Protein AF-A0A965BS14-F1 (afdb_monomer_lite)

Secondary structure (DSSP, 8-state):
-TTTTHHHHHHHHHHHHHHS---HHHHHHHHTTPPPPPPTT--TTSS------------------------------PPPP-

Radius of gyration: 22.56 Å; chains: 1; bounding box: 33×57×40 Å

Structure (mmCIF, N/CA/C/O backbone):
data_AF-A0A965BS14-F1
#
_entry.id   AF-A0A965BS14-F1
#
loop_
_atom_site.group_PDB
_atom_site.id
_atom_site.type_symbol
_atom_site.label_atom_id
_atom_site.label_alt_id
_atom_site.label_comp_id
_atom_site.label_asym_id
_atom_site.label_entity_id
_atom_site.label_seq_id
_atom_site.pdbx_PDB_ins_code
_atom_site.Cartn_x
_atom_site.Cartn_y
_atom_site.Cartn_z
_atom_site.occupancy
_atom_site.B_iso_or_equiv
_atom_site.auth_seq_id
_atom_site.auth_comp_id
_atom_site.auth_asym_id
_atom_site.auth_atom_id
_atom_site.pdbx_PDB_model_num
ATOM 1 N N . ILE A 1 1 ? -8.861 3.535 17.822 1.00 75.75 1 ILE A N 1
ATOM 2 C CA . ILE A 1 1 ? -8.642 3.603 16.353 1.00 75.75 1 ILE A CA 1
ATOM 3 C C . ILE A 1 1 ? -7.168 3.425 16.001 1.00 75.75 1 ILE A C 1
ATOM 5 O O . ILE A 1 1 ? -6.845 2.403 15.419 1.00 75.75 1 ILE A O 1
ATOM 9 N N . LEU A 1 2 ? -6.261 4.357 16.335 1.00 84.19 2 LEU A N 1
ATOM 10 C CA . LEU A 1 2 ? -4.829 4.167 16.025 1.00 84.19 2 LEU A CA 1
ATOM 11 C C . LEU A 1 2 ? -4.210 2.997 16.801 1.00 84.19 2 LEU A C 1
ATOM 13 O O . LEU A 1 2 ? -3.436 2.234 16.239 1.00 84.19 2 LEU A O 1
ATOM 17 N N . GLU A 1 3 ? -4.601 2.825 18.064 1.00 89.25 3 GLU A N 1
ATOM 18 C CA . GLU A 1 3 ? -4.157 1.699 18.896 1.00 89.25 3 GLU A CA 1
ATOM 19 C C . GLU A 1 3 ? -4.599 0.343 18.322 1.00 89.25 3 GLU A C 1
ATOM 21 O O . GLU A 1 3 ? -3.805 -0.591 18.282 1.00 89.25 3 GLU A O 1
ATOM 26 N N . ASP A 1 4 ? -5.816 0.261 17.775 1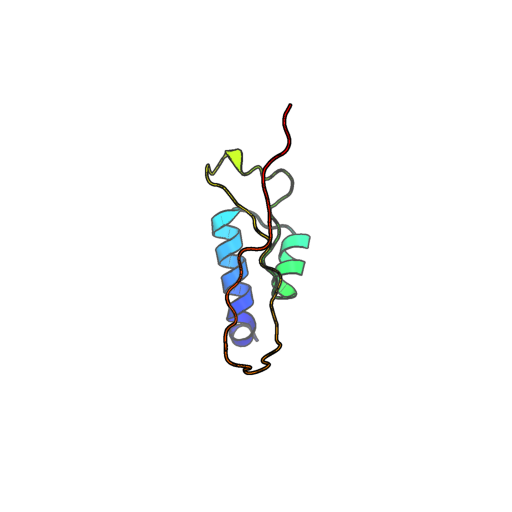.00 93.00 4 ASP A N 1
ATOM 27 C CA . ASP A 1 4 ? -6.344 -0.959 17.142 1.00 93.00 4 ASP A CA 1
ATOM 28 C C . ASP A 1 4 ? -5.594 -1.307 15.841 1.00 93.00 4 ASP A C 1
ATOM 30 O O . ASP A 1 4 ? -5.460 -2.471 15.467 1.00 93.00 4 ASP A O 1
ATOM 34 N N . ASN A 1 5 ? -5.048 -0.289 15.168 1.00 92.69 5 ASN A N 1
ATOM 35 C CA . ASN A 1 5 ? -4.302 -0.408 13.914 1.00 92.69 5 ASN A CA 1
ATOM 36 C C . ASN A 1 5 ? -2.782 -0.354 14.120 1.00 92.69 5 ASN A C 1
ATOM 38 O O . ASN A 1 5 ? -2.028 -0.161 13.168 1.00 92.69 5 ASN A O 1
ATOM 42 N N . ARG A 1 6 ? -2.308 -0.544 15.358 1.00 94.44 6 ARG A N 1
ATOM 43 C CA . ARG A 1 6 ? -0.877 -0.491 15.680 1.00 94.44 6 ARG A CA 1
ATOM 44 C C . ARG A 1 6 ? -0.059 -1.472 14.843 1.00 94.44 6 ARG A C 1
ATOM 46 O O . ARG A 1 6 ? 1.041 -1.132 14.440 1.00 94.44 6 ARG A O 1
ATOM 53 N N . HIS A 1 7 ? -0.612 -2.645 14.537 1.00 93.12 7 HIS A N 1
ATOM 54 C CA . HIS A 1 7 ? 0.040 -3.637 13.683 1.00 93.12 7 HIS A CA 1
ATOM 55 C C . HIS A 1 7 ? 0.293 -3.117 12.257 1.00 93.12 7 HIS A C 1
ATOM 57 O O . HIS A 1 7 ? 1.391 -3.291 11.745 1.00 93.12 7 HIS A O 1
ATOM 63 N N . LEU A 1 8 ? -0.663 -2.398 11.655 1.00 94.94 8 LEU A N 1
ATOM 64 C CA . LEU A 1 8 ? -0.489 -1.777 10.335 1.00 94.94 8 LEU A CA 1
ATOM 65 C C . LEU A 1 8 ? 0.607 -0.704 10.363 1.00 94.94 8 LEU A C 1
ATOM 67 O O . LEU A 1 8 ? 1.379 -0.580 9.418 1.00 94.94 8 LEU A O 1
ATOM 71 N N . LEU A 1 9 ? 0.707 0.047 11.466 1.00 94.38 9 LEU A N 1
ATOM 72 C CA . LEU A 1 9 ? 1.771 1.036 11.655 1.00 94.38 9 LEU A CA 1
ATOM 73 C C . LEU A 1 9 ? 3.151 0.384 11.780 1.00 94.38 9 LEU A C 1
ATOM 75 O O . LEU A 1 9 ? 4.116 0.923 11.250 1.00 94.38 9 LEU A O 1
ATOM 79 N N . GLU A 1 10 ? 3.252 -0.760 12.460 1.00 95.19 10 GLU A N 1
ATOM 80 C CA . GLU A 1 10 ? 4.512 -1.508 12.537 1.00 95.19 10 GLU A CA 1
ATOM 81 C C . GLU A 1 10 ? 4.926 -2.031 11.155 1.00 95.19 10 GLU A C 1
ATOM 83 O O . GLU A 1 10 ? 6.077 -1.841 10.773 1.00 95.19 10 GLU A O 1
ATOM 88 N N . ILE A 1 11 ? 3.987 -2.564 10.361 1.00 95.50 11 ILE A N 1
ATOM 89 C CA . ILE A 1 11 ? 4.256 -2.997 8.978 1.00 95.50 11 ILE A CA 1
ATOM 90 C C . ILE A 1 11 ? 4.706 -1.810 8.117 1.00 95.50 11 ILE A C 1
ATOM 92 O O . ILE A 1 11 ? 5.688 -1.909 7.388 1.00 95.50 11 ILE A O 1
ATOM 96 N N . MET A 1 12 ? 4.027 -0.664 8.217 1.00 94.44 12 MET A N 1
ATOM 97 C CA . MET A 1 12 ? 4.406 0.543 7.476 1.00 94.44 12 MET A CA 1
ATOM 98 C C . MET A 1 12 ? 5.792 1.055 7.882 1.00 94.44 12 MET A C 1
ATOM 100 O O . MET A 1 12 ? 6.564 1.486 7.029 1.00 94.44 12 MET A O 1
ATOM 104 N N . LYS A 1 13 ? 6.126 0.988 9.175 1.00 95.75 13 LYS A N 1
ATOM 105 C CA . LYS A 1 13 ? 7.453 1.334 9.690 1.00 95.75 13 LYS A CA 1
ATOM 106 C C . LYS A 1 13 ? 8.511 0.393 9.116 1.00 95.75 13 LYS A C 1
ATOM 108 O O . LYS A 1 13 ? 9.507 0.881 8.598 1.00 95.75 13 LYS A O 1
ATOM 113 N N . ASP A 1 14 ? 8.298 -0.918 9.175 1.00 94.06 14 ASP A N 1
ATOM 114 C CA . ASP A 1 14 ? 9.252 -1.900 8.650 1.00 94.06 14 ASP A CA 1
ATOM 115 C C . ASP A 1 14 ? 9.445 -1.731 7.131 1.00 94.06 14 ASP A C 1
ATOM 117 O O . ASP A 1 14 ? 10.575 -1.705 6.650 1.00 94.06 14 ASP A O 1
ATOM 121 N N . ALA A 1 15 ? 8.363 -1.488 6.387 1.00 94.12 15 ALA A N 1
ATOM 122 C CA . ALA A 1 15 ? 8.416 -1.227 4.950 1.00 94.12 15 ALA A CA 1
ATOM 123 C C . ALA A 1 15 ? 9.214 0.037 4.599 1.00 94.12 15 ALA A C 1
ATOM 125 O O . ALA A 1 15 ? 9.983 0.031 3.645 1.00 94.12 15 ALA A O 1
ATOM 126 N N . LEU A 1 16 ? 9.064 1.114 5.375 1.00 94.31 16 LEU A N 1
ATOM 127 C CA . LEU A 1 16 ? 9.850 2.336 5.186 1.00 94.31 16 LEU A CA 1
ATOM 128 C C . LEU A 1 16 ? 11.327 2.145 5.547 1.00 94.31 16 LEU A C 1
ATOM 130 O O . LEU A 1 16 ? 12.177 2.801 4.954 1.00 94.31 16 LEU A O 1
ATOM 134 N N . MET A 1 17 ? 11.643 1.264 6.498 1.00 93.19 17 MET A N 1
ATOM 135 C CA . MET A 1 17 ? 13.033 0.937 6.826 1.00 93.19 17 MET A CA 1
ATOM 136 C C . MET A 1 17 ? 13.715 0.139 5.710 1.00 93.19 17 MET A C 1
ATOM 138 O O . MET A 1 17 ? 14.899 0.352 5.471 1.00 93.19 17 MET A O 1
ATOM 142 N N . GLU A 1 18 ? 12.978 -0.750 5.041 1.00 90.50 18 GLU A N 1
ATOM 143 C CA . GLU A 1 18 ? 13.498 -1.566 3.939 1.00 90.50 18 GLU A CA 1
ATOM 144 C C . GLU A 1 18 ? 13.569 -0.779 2.623 1.00 90.50 18 GLU A C 1
ATOM 146 O O . GLU A 1 18 ? 14.587 -0.798 1.940 1.00 90.50 18 GLU A O 1
ATOM 151 N N . TYR A 1 19 ? 12.493 -0.068 2.273 1.00 91.62 19 TYR A N 1
ATOM 152 C CA . TYR A 1 19 ? 12.299 0.496 0.934 1.00 91.62 19 TYR A CA 1
ATOM 153 C C . TYR A 1 19 ? 12.439 2.019 0.846 1.00 91.62 19 TYR A C 1
ATOM 155 O O . TYR A 1 19 ? 12.399 2.551 -0.263 1.00 91.62 19 TYR A O 1
ATOM 163 N N . GLU A 1 20 ? 12.579 2.727 1.976 1.00 91.50 20 GLU A N 1
ATOM 164 C CA . GLU A 1 20 ? 12.652 4.199 2.118 1.00 91.50 20 GLU A CA 1
ATOM 165 C C . GLU A 1 20 ? 11.384 4.967 1.692 1.00 91.50 20 GLU A C 1
ATOM 167 O O . GLU A 1 20 ? 10.977 5.925 2.350 1.00 91.50 20 GLU A O 1
ATOM 172 N N . THR A 1 21 ? 10.730 4.548 0.610 1.00 91.44 21 THR A N 1
ATOM 173 C CA . THR A 1 21 ? 9.524 5.148 0.038 1.00 91.44 21 THR A CA 1
ATOM 174 C C . THR A 1 21 ? 8.435 4.094 -0.131 1.00 91.44 21 THR A C 1
ATOM 176 O O . THR A 1 21 ? 8.710 2.945 -0.473 1.00 91.44 21 THR A O 1
ATOM 179 N N . ILE A 1 22 ? 7.187 4.513 0.077 1.00 93.31 22 ILE A N 1
ATOM 180 C CA . ILE A 1 22 ? 5.993 3.700 -0.161 1.00 93.31 22 ILE A CA 1
ATOM 181 C C . ILE A 1 22 ? 5.038 4.423 -1.112 1.00 93.31 22 ILE A C 1
ATOM 183 O O . ILE A 1 22 ? 4.826 5.633 -0.990 1.00 93.31 22 ILE A O 1
ATOM 187 N N . ASP A 1 23 ? 4.458 3.684 -2.050 1.00 94.00 23 ASP A N 1
ATOM 188 C CA . ASP A 1 23 ? 3.405 4.148 -2.948 1.00 94.00 23 ASP A CA 1
ATOM 189 C C . ASP A 1 23 ? 2.004 3.705 -2.485 1.00 94.00 23 ASP A C 1
ATOM 191 O O . ASP A 1 23 ? 1.828 3.036 -1.464 1.00 94.00 23 ASP A O 1
ATOM 195 N N . SER A 1 24 ? 0.971 4.143 -3.209 1.00 95.50 24 SER A N 1
ATOM 196 C CA . SER A 1 24 ? -0.421 3.860 -2.846 1.00 95.50 24 SER A CA 1
ATOM 197 C C . SER A 1 24 ? -0.770 2.372 -2.897 1.00 95.50 24 SER A C 1
ATOM 199 O O . SER A 1 24 ? -1.518 1.913 -2.037 1.00 95.50 24 SER A O 1
ATOM 201 N N . ASP A 1 25 ? -0.199 1.613 -3.833 1.00 94.56 25 ASP A N 1
ATOM 202 C CA . ASP A 1 25 ? -0.477 0.179 -3.958 1.00 94.56 25 ASP A CA 1
ATOM 203 C C . ASP A 1 25 ? 0.113 -0.588 -2.765 1.00 94.56 25 ASP A C 1
ATOM 205 O O . ASP A 1 25 ? -0.508 -1.512 -2.238 1.00 94.56 25 ASP A O 1
ATOM 209 N N . GLN A 1 26 ? 1.290 -0.170 -2.289 1.00 96.25 26 GLN A N 1
ATOM 210 C CA . GLN A 1 26 ? 1.900 -0.706 -1.070 1.00 96.25 26 GLN A CA 1
ATOM 211 C C . GLN A 1 26 ? 1.083 -0.352 0.179 1.00 96.25 26 GLN A C 1
ATOM 213 O O . GLN A 1 26 ? 0.938 -1.182 1.077 1.00 96.25 26 GLN A O 1
ATOM 218 N N . ILE A 1 27 ? 0.521 0.858 0.247 1.00 94.88 27 ILE A N 1
ATOM 219 C CA . ILE A 1 27 ? -0.371 1.254 1.346 1.00 94.88 27 ILE A CA 1
ATOM 220 C C . ILE A 1 27 ? -1.637 0.391 1.349 1.00 94.88 27 ILE A C 1
ATOM 222 O O . ILE A 1 27 ? -2.065 -0.036 2.420 1.00 94.88 27 ILE A O 1
ATOM 226 N N . ASP A 1 28 ? -2.213 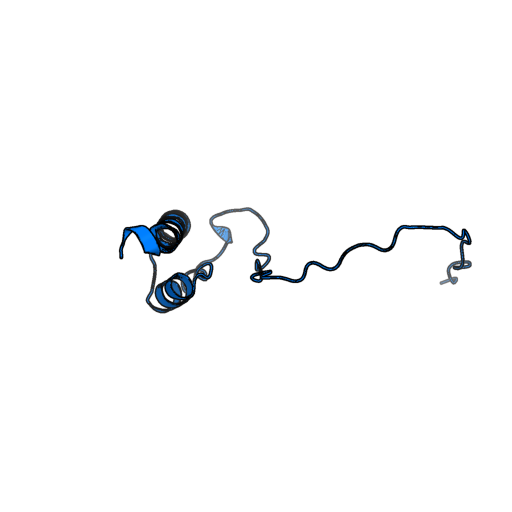0.095 0.184 1.00 96.75 28 ASP A N 1
ATOM 227 C CA . ASP A 1 28 ? -3.389 -0.771 0.079 1.00 96.75 28 ASP A CA 1
ATOM 228 C C . ASP A 1 28 ? -3.095 -2.198 0.561 1.00 96.75 28 ASP A C 1
ATOM 230 O O . ASP A 1 28 ? -3.905 -2.775 1.292 1.00 96.75 28 ASP A O 1
ATOM 234 N N . ASP A 1 29 ? -1.923 -2.748 0.225 1.00 95.75 29 ASP A N 1
ATOM 235 C CA . ASP A 1 29 ? -1.473 -4.044 0.746 1.00 95.75 29 ASP A CA 1
ATOM 236 C C . ASP A 1 29 ? -1.361 -4.005 2.283 1.00 95.75 29 ASP A C 1
ATOM 238 O O . ASP A 1 29 ? -1.920 -4.872 2.963 1.00 95.75 29 ASP A O 1
ATOM 242 N N . ILE A 1 30 ? -0.739 -2.956 2.843 1.00 95.31 30 ILE A N 1
ATOM 243 C CA . ILE A 1 30 ? -0.617 -2.770 4.298 1.00 95.31 30 ILE A CA 1
ATOM 244 C C . ILE A 1 30 ? -1.995 -2.700 4.940 1.00 95.31 30 ILE A C 1
ATOM 246 O O . ILE A 1 30 ? -2.237 -3.413 5.903 1.00 95.31 30 ILE A O 1
ATOM 250 N N . MET A 1 31 ? -2.915 -1.893 4.408 1.00 94.69 31 MET A N 1
ATOM 251 C CA . MET A 1 31 ? -4.264 -1.716 4.959 1.00 94.69 31 MET A CA 1
ATOM 252 C C . MET A 1 31 ? -5.110 -2.996 4.909 1.00 94.69 31 MET A C 1
ATOM 254 O O . MET A 1 31 ? -6.055 -3.134 5.686 1.00 94.69 31 MET A O 1
ATOM 258 N N . GLN A 1 32 ? -4.768 -3.942 4.032 1.00 95.69 32 GLN A N 1
ATOM 259 C CA . GLN A 1 32 ? -5.349 -5.287 3.992 1.00 95.69 32 GLN A CA 1
ATOM 260 C C . GLN A 1 32 ? -4.694 -6.264 4.982 1.00 95.69 32 GLN A C 1
ATOM 262 O O . GLN A 1 32 ? -5.104 -7.421 5.043 1.00 95.69 32 GLN A O 1
ATOM 267 N N . GLY A 1 33 ? -3.696 -5.816 5.749 1.00 91.88 33 GLY A N 1
ATOM 268 C CA . GLY A 1 33 ? -2.918 -6.637 6.674 1.00 91.88 33 GLY A CA 1
ATOM 269 C C . GLY A 1 33 ? -1.819 -7.458 6.000 1.00 91.88 33 GLY A C 1
ATOM 270 O O . GLY A 1 33 ? -1.298 -8.377 6.623 1.00 91.88 33 GLY A O 1
ATOM 271 N N . LYS A 1 34 ? -1.469 -7.157 4.744 1.00 92.00 34 LYS A N 1
ATOM 272 C CA . LYS A 1 34 ? -0.443 -7.879 3.983 1.00 92.00 34 LYS A CA 1
ATOM 273 C C . LYS A 1 34 ? 0.906 -7.177 4.075 1.00 92.00 34 LYS A C 1
ATOM 275 O O . LYS A 1 34 ? 0.989 -5.964 4.268 1.00 92.00 34 LYS A O 1
ATOM 280 N N . THR A 1 35 ? 1.971 -7.939 3.854 1.00 90.94 35 THR A N 1
ATOM 281 C CA . THR A 1 35 ? 3.303 -7.374 3.619 1.00 90.94 35 THR A CA 1
ATOM 282 C C . THR A 1 35 ? 3.302 -6.607 2.291 1.00 90.94 35 THR A C 1
ATOM 284 O O . THR A 1 35 ? 2.899 -7.183 1.276 1.00 90.94 35 THR A O 1
ATOM 287 N N . PRO A 1 36 ? 3.737 -5.334 2.262 1.00 94.62 36 PRO A N 1
ATOM 288 C CA . PRO A 1 36 ? 3.769 -4.560 1.030 1.00 94.62 36 PRO A CA 1
ATOM 289 C C . PRO A 1 36 ? 4.781 -5.141 0.047 1.00 94.62 36 PRO A C 1
ATOM 291 O O . PRO A 1 36 ? 5.866 -5.589 0.421 1.00 94.62 36 PRO A O 1
ATOM 294 N N . ARG A 1 37 ? 4.427 -5.092 -1.235 1.00 92.75 37 ARG A N 1
ATOM 295 C CA . ARG A 1 37 ? 5.341 -5.409 -2.338 1.00 92.75 37 ARG A CA 1
ATOM 296 C C . ARG A 1 37 ? 6.527 -4.426 -2.395 1.00 92.75 37 ARG A C 1
ATOM 298 O O . ARG A 1 37 ? 6.387 -3.300 -1.917 1.00 92.75 37 ARG A O 1
ATOM 305 N N . PRO A 1 38 ? 7.664 -4.789 -3.014 1.00 91.50 38 PRO A N 1
ATOM 306 C CA . PRO A 1 38 ? 8.741 -3.837 -3.279 1.00 91.50 38 PRO A CA 1
ATOM 307 C C . PRO A 1 38 ? 8.286 -2.697 -4.210 1.00 91.50 38 PRO A C 1
ATOM 309 O O . PRO A 1 38 ? 7.422 -2.930 -5.065 1.00 91.50 38 PRO A O 1
ATOM 312 N N . PRO A 1 39 ? 8.878 -1.494 -4.104 1.00 89.56 39 PRO A N 1
ATOM 313 C CA . PRO A 1 39 ? 8.596 -0.391 -5.017 1.00 89.56 39 PRO A CA 1
ATOM 314 C C . PRO A 1 39 ? 8.910 -0.737 -6.475 1.00 89.56 39 PRO A C 1
ATOM 316 O O . PRO A 1 39 ? 9.756 -1.585 -6.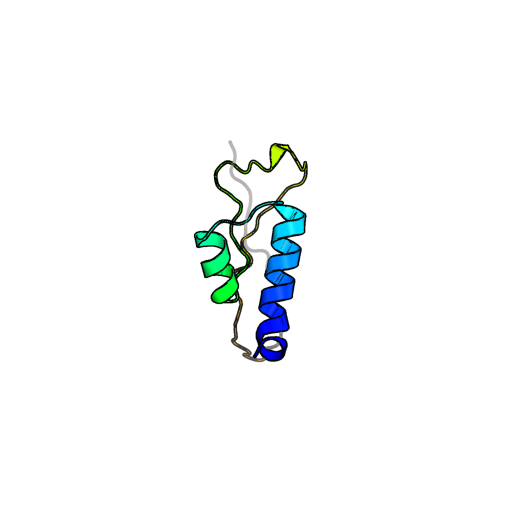780 1.00 89.56 39 PRO A O 1
ATOM 319 N N . MET A 1 40 ? 8.281 -0.022 -7.409 1.00 85.38 40 MET A N 1
ATOM 320 C CA . MET A 1 40 ? 8.602 -0.174 -8.828 1.00 85.38 40 MET A CA 1
ATOM 321 C C . MET A 1 40 ? 10.079 0.126 -9.109 1.00 85.38 40 MET A C 1
ATOM 323 O O . MET A 1 40 ? 10.583 1.200 -8.794 1.00 85.38 40 MET A O 1
ATOM 327 N N . GLY A 1 41 ? 10.759 -0.819 -9.763 1.00 81.56 41 GLY A N 1
ATOM 328 C CA . GLY A 1 41 ? 12.179 -0.697 -10.095 1.00 81.56 41 GLY A CA 1
ATOM 329 C C . GLY A 1 41 ? 13.132 -1.097 -8.967 1.00 81.56 41 GLY A C 1
ATOM 330 O O . GLY A 1 41 ? 14.341 -1.008 -9.167 1.00 81.56 41 GLY A O 1
ATOM 331 N N . TRP A 1 42 ? 12.619 -1.577 -7.828 1.00 82.31 42 TRP A N 1
ATOM 332 C CA . TRP A 1 42 ? 13.447 -2.183 -6.790 1.00 82.31 42 TRP A CA 1
ATOM 333 C C . TRP A 1 42 ? 14.151 -3.427 -7.340 1.00 82.31 42 TRP A C 1
ATOM 335 O O . TRP A 1 42 ? 13.508 -4.341 -7.865 1.00 82.31 42 TRP A O 1
ATOM 345 N N . SER A 1 43 ? 15.478 -3.461 -7.228 1.00 77.19 43 SER A N 1
ATOM 346 C CA . SER A 1 43 ? 16.281 -4.628 -7.569 1.00 77.19 43 SER A CA 1
ATOM 347 C C . SER A 1 43 ? 17.034 -5.075 -6.328 1.00 77.19 43 SER A C 1
ATOM 349 O O . SER A 1 43 ? 17.771 -4.300 -5.730 1.00 77.19 43 SER A O 1
ATOM 351 N N . ASP A 1 44 ? 16.902 -6.351 -5.979 1.00 66.69 44 ASP A N 1
ATOM 352 C CA . ASP A 1 44 ? 17.558 -6.969 -4.815 1.00 66.69 44 ASP A CA 1
ATOM 353 C C . ASP A 1 44 ? 19.100 -7.014 -4.941 1.00 66.69 44 ASP A C 1
ATOM 355 O O . ASP A 1 44 ? 19.806 -7.588 -4.118 1.00 66.69 44 ASP A O 1
ATOM 359 N N . SER A 1 45 ? 19.648 -6.431 -6.014 1.00 60.72 45 SER A N 1
ATOM 360 C CA . SER A 1 45 ? 21.087 -6.376 -6.276 1.00 60.72 45 SER A CA 1
ATOM 361 C C . SER A 1 45 ? 21.817 -5.384 -5.366 1.00 60.72 45 SER A C 1
ATOM 363 O O . SER A 1 45 ? 23.029 -5.518 -5.202 1.00 60.72 45 SER A O 1
ATOM 365 N N . ASP A 1 46 ? 21.104 -4.432 -4.756 1.00 57.31 46 ASP A N 1
ATOM 366 C CA . ASP A 1 46 ? 21.677 -3.490 -3.786 1.00 57.31 46 ASP A CA 1
ATOM 367 C C . ASP A 1 46 ? 21.828 -4.101 -2.381 1.00 57.31 46 ASP A C 1
ATOM 369 O O . ASP A 1 46 ? 22.656 -3.645 -1.592 1.00 57.31 46 ASP A O 1
ATOM 373 N N . ASN A 1 47 ? 21.108 -5.190 -2.087 1.00 56.88 47 ASN A N 1
ATOM 374 C CA . ASN A 1 47 ? 21.179 -5.909 -0.820 1.00 56.88 47 ASN A CA 1
ATOM 375 C C . ASN A 1 47 ? 21.458 -7.392 -1.093 1.00 56.88 47 ASN A C 1
ATOM 377 O O . ASN A 1 47 ? 20.559 -8.222 -1.151 1.00 56.88 47 ASN A O 1
ATOM 381 N N . GLY A 1 48 ? 22.728 -7.730 -1.330 1.00 52.81 48 GLY A N 1
ATOM 382 C CA . GLY A 1 48 ? 23.139 -9.098 -1.642 1.00 52.81 48 GLY A CA 1
ATOM 383 C C . GLY A 1 48 ? 22.657 -10.114 -0.601 1.00 52.81 48 GLY A C 1
ATOM 384 O O . GLY A 1 48 ? 23.270 -10.257 0.454 1.00 52.81 48 GLY A O 1
ATOM 385 N N . GLY A 1 49 ? 21.603 -10.867 -0.921 1.00 45.91 49 GLY A N 1
ATOM 386 C CA . GLY A 1 49 ? 21.125 -11.943 -0.060 1.00 45.91 49 GLY A CA 1
ATOM 387 C C . GLY A 1 49 ? 19.761 -12.496 -0.455 1.00 45.91 49 GLY A C 1
ATOM 388 O O . GLY A 1 49 ? 18.746 -12.017 0.016 1.00 45.91 49 GLY A O 1
ATOM 389 N N . SER A 1 50 ? 19.778 -13.555 -1.269 1.00 51.91 50 SER A N 1
ATOM 390 C CA . SER A 1 50 ? 18.720 -14.551 -1.484 1.00 51.91 50 SER A CA 1
ATOM 391 C C . SER A 1 50 ? 17.418 -14.417 -0.676 1.00 51.91 50 SER A C 1
ATOM 393 O O . SER A 1 50 ? 17.392 -14.724 0.514 1.00 51.91 50 SER A O 1
ATOM 395 N N . GLY A 1 51 ? 16.307 -14.281 -1.404 1.00 49.56 51 GLY A N 1
ATOM 396 C CA . GLY A 1 51 ? 15.129 -15.115 -1.155 1.00 49.56 51 GLY A CA 1
ATOM 397 C C . GLY A 1 51 ? 13.869 -14.381 -0.715 1.00 49.56 51 GLY A C 1
ATOM 398 O O . GLY A 1 51 ? 13.429 -14.534 0.418 1.00 49.56 51 GLY A O 1
ATOM 399 N N . ALA A 1 52 ? 13.191 -13.723 -1.655 1.00 51.59 52 ALA A N 1
ATOM 400 C CA . ALA A 1 52 ? 11.763 -13.461 -1.523 1.00 51.59 52 ALA A CA 1
ATOM 401 C C . ALA A 1 52 ? 10.978 -14.768 -1.757 1.00 51.59 52 ALA A C 1
ATOM 403 O O . ALA A 1 52 ? 10.506 -15.046 -2.860 1.00 51.59 52 ALA A O 1
ATOM 404 N N . THR A 1 53 ? 10.854 -15.608 -0.729 1.00 44.41 53 THR A N 1
ATOM 405 C CA . THR A 1 53 ? 9.720 -16.538 -0.663 1.00 44.41 53 THR A CA 1
ATOM 406 C C . THR A 1 53 ? 8.498 -15.727 -0.238 1.00 44.41 53 THR A C 1
ATOM 408 O O . THR A 1 53 ? 8.556 -15.110 0.829 1.00 44.41 53 THR A O 1
ATOM 411 N N . PRO A 1 54 ? 7.405 -15.693 -1.020 1.00 51.19 54 PRO A N 1
ATOM 412 C CA . PRO A 1 54 ? 6.181 -15.055 -0.567 1.00 51.19 54 PRO A CA 1
ATOM 413 C C . PRO A 1 54 ? 5.697 -15.810 0.673 1.00 51.19 54 PRO A C 1
ATOM 415 O O . PRO A 1 54 ? 5.420 -17.007 0.611 1.00 51.19 54 PRO A O 1
ATOM 418 N N . VAL A 1 55 ? 5.641 -15.120 1.811 1.00 47.91 55 VAL A N 1
ATOM 419 C CA . VAL A 1 55 ? 4.870 -15.592 2.960 1.00 47.91 55 VAL A CA 1
ATOM 420 C C . VAL A 1 55 ? 3.404 -15.429 2.582 1.00 47.91 55 VAL A C 1
ATOM 422 O O . VAL A 1 55 ? 2.804 -14.372 2.749 1.00 47.91 55 VAL A O 1
ATOM 425 N N . GLU A 1 56 ? 2.855 -16.465 1.954 1.00 48.28 56 GLU A N 1
ATOM 426 C CA . GLU A 1 56 ? 1.413 -16.621 1.874 1.00 48.28 56 GLU A CA 1
ATOM 427 C C . GLU A 1 56 ? 0.876 -16.685 3.306 1.00 48.28 56 GLU A C 1
ATOM 429 O O . GLU A 1 56 ? 1.371 -17.420 4.161 1.00 48.28 56 GLU A O 1
ATOM 434 N N . ASP A 1 57 ? -0.104 -15.827 3.547 1.00 46.16 57 ASP A N 1
ATOM 435 C CA . ASP A 1 57 ? -0.903 -15.695 4.752 1.00 46.16 57 ASP A CA 1
ATOM 436 C C . ASP A 1 57 ? -1.532 -17.059 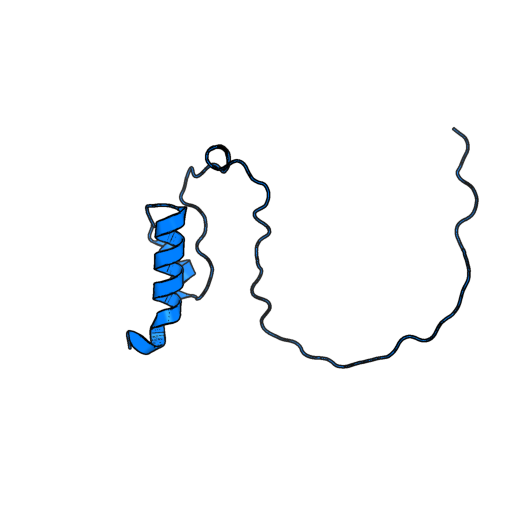5.117 1.00 46.16 57 ASP A C 1
ATOM 438 O O . ASP A 1 57 ? -2.609 -17.431 4.650 1.00 46.16 57 ASP A O 1
ATOM 442 N N . GLU A 1 58 ? -0.825 -17.863 5.914 1.00 49.75 58 GLU A N 1
ATOM 443 C CA . GLU A 1 58 ? -1.321 -19.121 6.482 1.00 49.75 58 GLU A CA 1
ATOM 444 C C . GLU A 1 58 ? -2.295 -18.812 7.633 1.00 49.75 58 GLU A C 1
ATOM 446 O O . GLU A 1 58 ? -1.999 -18.990 8.819 1.00 49.75 58 GLU A O 1
ATOM 451 N N . VAL A 1 59 ? -3.506 -18.369 7.289 1.00 49.28 59 VAL A N 1
ATOM 452 C CA . VAL A 1 59 ? -4.646 -18.401 8.212 1.00 49.28 59 VAL A CA 1
ATOM 453 C C . VAL A 1 59 ? -5.407 -19.721 8.049 1.00 49.28 59 VAL A C 1
ATOM 455 O O . VAL A 1 59 ? -6.306 -19.883 7.227 1.00 49.28 59 VAL A O 1
ATOM 458 N N . ALA A 1 60 ? -5.056 -20.631 8.961 1.00 49.06 60 A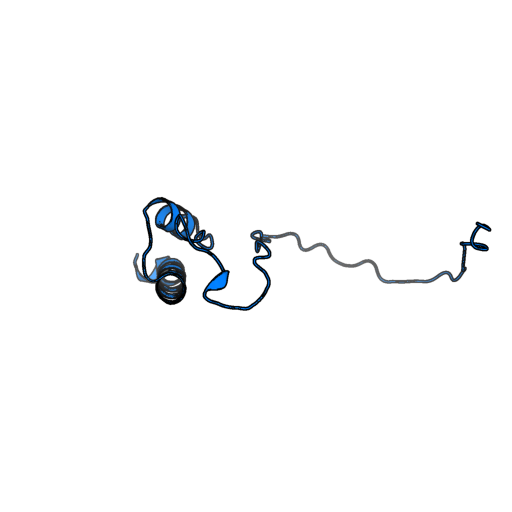LA A N 1
ATOM 459 C CA . ALA A 1 60 ? -5.883 -21.650 9.611 1.00 49.06 60 ALA A CA 1
ATOM 460 C C . ALA A 1 60 ? -6.365 -22.883 8.818 1.00 49.06 60 ALA A C 1
ATOM 462 O O . ALA A 1 60 ? -7.414 -22.851 8.177 1.00 49.06 60 ALA A O 1
ATOM 463 N N . LYS A 1 61 ? -5.773 -24.048 9.152 1.00 48.53 61 LYS A N 1
ATOM 464 C CA . LYS A 1 61 ? -6.521 -25.231 9.645 1.00 48.53 61 LYS A CA 1
ATOM 465 C C . LYS A 1 61 ? -5.719 -26.012 10.703 1.00 48.53 61 LYS A C 1
ATOM 467 O O . LYS A 1 61 ? -4.701 -26.601 10.352 1.00 48.53 61 LYS A O 1
ATOM 472 N N . PRO A 1 62 ? -6.185 -26.147 11.962 1.00 49.81 62 PRO A N 1
ATOM 473 C CA . PRO A 1 62 ? -5.699 -27.208 12.827 1.00 49.81 62 PRO A CA 1
ATOM 474 C C . PRO A 1 62 ? -6.475 -28.481 12.476 1.00 49.81 62 PRO A C 1
ATOM 476 O O . PRO A 1 62 ? -7.699 -28.532 12.611 1.00 49.81 62 PRO A O 1
ATOM 479 N N . ARG A 1 63 ? -5.792 -29.536 12.032 1.00 45.09 63 ARG A N 1
ATOM 480 C CA . ARG A 1 63 ? -6.348 -30.884 12.157 1.00 45.09 63 ARG A CA 1
ATOM 481 C C . ARG A 1 63 ? -5.289 -31.830 12.683 1.00 45.09 63 ARG A C 1
ATOM 483 O O . ARG A 1 63 ? -4.293 -32.116 12.032 1.00 45.09 63 ARG A O 1
ATOM 490 N N . ALA A 1 64 ? -5.569 -32.246 13.907 1.00 45.34 64 ALA A N 1
ATOM 491 C CA . ALA A 1 64 ? -4.860 -33.214 14.702 1.00 45.34 64 ALA A CA 1
ATOM 492 C C . ALA A 1 64 ? -4.557 -34.518 13.945 1.00 45.34 64 ALA A C 1
ATOM 494 O O . ALA A 1 64 ? -5.403 -35.047 13.224 1.00 45.34 64 ALA A O 1
ATOM 495 N N . GLU A 1 65 ? -3.338 -34.995 14.191 1.00 45.62 65 GLU A N 1
ATOM 496 C CA . GLU A 1 65 ? -3.003 -36.359 14.610 1.00 45.62 65 GLU A CA 1
ATOM 497 C C . GLU A 1 65 ? -3.575 -37.530 13.799 1.00 45.62 65 GLU A C 1
ATOM 499 O O . GLU A 1 65 ? -4.704 -37.969 14.002 1.00 45.62 65 GLU A O 1
ATOM 504 N N . THR A 1 66 ? -2.690 -38.179 13.040 1.00 40.22 66 THR A N 1
ATOM 505 C CA . THR A 1 66 ? -2.581 -39.644 13.076 1.00 40.22 66 THR A CA 1
ATOM 506 C C . THR A 1 66 ? -1.104 -40.026 13.143 1.00 40.22 66 THR A C 1
ATOM 508 O O . THR A 1 66 ? -0.321 -39.644 12.275 1.00 40.22 66 THR A O 1
ATOM 511 N N . SER A 1 67 ? -0.738 -40.729 14.212 1.00 52.88 67 SER A N 1
ATOM 512 C CA . SER A 1 67 ? 0.599 -41.217 14.562 1.00 52.88 67 SER A CA 1
ATOM 513 C C . SER A 1 67 ? 1.258 -42.109 13.489 1.00 52.88 67 SER A C 1
ATOM 515 O O . SER A 1 67 ? 0.558 -42.656 12.635 1.00 52.88 67 SER A O 1
ATOM 517 N N . PRO A 1 68 ? 2.595 -42.289 13.546 1.00 53.22 68 PRO A N 1
ATOM 518 C CA . PRO A 1 68 ? 3.356 -43.099 12.603 1.00 53.22 68 PRO A CA 1
ATOM 519 C C . PRO A 1 68 ? 3.407 -44.559 13.069 1.00 53.22 68 PRO A C 1
ATOM 521 O O . PRO A 1 68 ? 3.778 -44.820 14.209 1.00 53.22 68 PRO A O 1
ATOM 524 N N . ASP A 1 69 ? 3.098 -45.514 12.193 1.00 44.34 69 ASP A N 1
ATOM 525 C CA . ASP A 1 69 ? 3.486 -46.910 12.407 1.00 44.34 69 ASP A CA 1
ATOM 526 C C . ASP A 1 69 ? 3.859 -47.574 11.075 1.00 44.34 69 ASP A C 1
ATOM 528 O O . ASP A 1 69 ? 3.323 -47.242 10.014 1.00 44.34 69 ASP A O 1
ATOM 532 N N . GLY A 1 70 ? 4.903 -48.393 11.127 1.00 48.59 70 GLY A N 1
ATOM 533 C CA . GLY A 1 70 ? 5.833 -48.616 10.028 1.00 48.59 70 GLY A CA 1
ATOM 534 C C . GLY A 1 70 ? 5.448 -49.691 9.015 1.00 48.59 70 GLY A C 1
ATOM 535 O O . GLY A 1 70 ? 4.690 -50.606 9.303 1.00 48.59 70 GLY A O 1
ATOM 536 N N . GLN A 1 71 ? 6.106 -49.651 7.852 1.00 52.09 71 GLN A N 1
ATOM 537 C CA . GLN A 1 71 ? 6.591 -50.873 7.209 1.00 52.09 71 GLN A CA 1
ATOM 538 C C . GLN A 1 71 ? 7.737 -50.569 6.234 1.00 52.09 71 GLN A C 1
ATOM 540 O O . GLN A 1 71 ? 7.604 -49.834 5.260 1.00 52.09 71 GLN A O 1
ATOM 545 N N . SER A 1 72 ? 8.878 -51.173 6.538 1.00 52.28 72 SER A N 1
ATOM 546 C CA . SER A 1 72 ? 10.108 -51.241 5.762 1.00 52.28 72 SER A CA 1
ATOM 547 C C . SER A 1 72 ? 9.926 -51.887 4.381 1.00 52.28 72 SER A C 1
ATOM 549 O O . SER A 1 72 ? 9.273 -52.922 4.264 1.00 52.28 72 SER A O 1
ATOM 551 N N . GLY A 1 73 ? 10.624 -51.357 3.371 1.00 55.38 73 GLY A N 1
ATOM 552 C CA . GLY A 1 73 ? 10.915 -52.052 2.112 1.00 55.38 73 GLY A CA 1
ATOM 553 C C . GLY A 1 73 ? 11.556 -51.132 1.057 1.00 55.38 73 GLY A C 1
ATOM 554 O O . GLY A 1 73 ? 10.921 -50.154 0.672 1.00 55.38 73 GLY A O 1
ATOM 555 N N . PRO A 1 74 ? 12.787 -51.400 0.570 1.00 61.59 74 PRO A N 1
ATOM 556 C CA . PRO A 1 74 ? 13.443 -50.588 -0.451 1.00 61.59 74 PRO A CA 1
ATOM 557 C C . PRO A 1 74 ? 12.966 -51.035 -1.839 1.00 61.59 74 PRO A C 1
ATOM 559 O O . PRO A 1 74 ? 13.460 -52.013 -2.397 1.00 61.59 74 PRO A O 1
ATOM 562 N N . ILE A 1 75 ? 11.974 -50.343 -2.395 1.00 63.16 75 ILE A N 1
ATOM 563 C CA . ILE A 1 75 ? 11.440 -50.630 -3.732 1.00 63.16 75 ILE A CA 1
ATOM 564 C C . ILE A 1 75 ? 11.932 -49.591 -4.743 1.00 63.16 75 ILE A C 1
ATOM 566 O O . ILE A 1 75 ? 11.303 -48.566 -4.977 1.00 63.16 75 ILE A O 1
ATOM 570 N N . GLY A 1 76 ? 13.080 -49.871 -5.353 1.00 58.00 76 GLY A N 1
ATOM 571 C CA . GLY A 1 76 ? 13.596 -49.117 -6.495 1.00 58.00 76 GLY A CA 1
ATOM 572 C C . GLY A 1 76 ? 14.910 -49.714 -6.987 1.00 58.00 76 GLY A C 1
ATOM 573 O O . GLY A 1 76 ? 15.967 -49.333 -6.502 1.00 58.00 76 GLY A O 1
ATOM 574 N N . GLY A 1 77 ? 14.821 -50.709 -7.877 1.00 67.00 77 GLY A N 1
ATOM 575 C CA . GLY A 1 77 ? 15.944 -51.477 -8.439 1.00 67.00 77 GLY A CA 1
ATOM 576 C C . GLY A 1 77 ? 16.893 -50.690 -9.368 1.00 67.00 77 GLY A C 1
ATOM 577 O O . GLY A 1 77 ? 16.761 -49.475 -9.495 1.00 67.00 77 GLY A O 1
ATOM 578 N 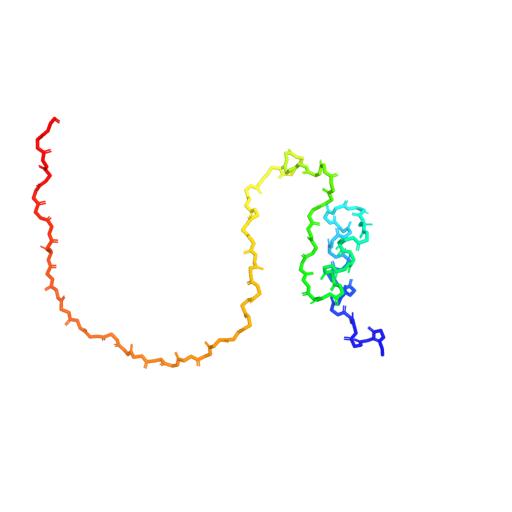N . PRO A 1 78 ? 17.879 -51.374 -9.987 1.00 59.50 78 PRO A N 1
ATOM 579 C CA . PRO A 1 78 ? 19.127 -50.774 -10.465 1.00 59.50 78 PRO A CA 1
ATOM 580 C C . PRO A 1 78 ? 18.967 -49.813 -11.651 1.00 59.50 78 PRO A C 1
ATOM 582 O O . PRO A 1 78 ? 18.175 -50.042 -12.564 1.00 59.50 78 PRO A O 1
ATOM 585 N N . ALA A 1 79 ? 19.783 -48.755 -11.607 1.00 56.12 79 ALA A N 1
ATOM 586 C CA . ALA A 1 79 ? 19.958 -47.724 -12.622 1.00 56.12 79 ALA A CA 1
ATOM 587 C C . ALA A 1 79 ? 20.279 -48.310 -14.008 1.00 56.12 79 ALA A C 1
ATOM 589 O O . ALA A 1 79 ? 21.106 -49.213 -14.128 1.00 56.12 79 ALA A O 1
ATOM 590 N N . GLY A 1 80 ? 19.621 -47.777 -15.040 1.00 59.22 80 GLY A N 1
ATOM 591 C CA . GLY A 1 80 ? 19.841 -48.160 -16.431 1.00 59.22 80 GLY A CA 1
ATOM 592 C C . GLY A 1 80 ? 21.226 -47.756 -16.935 1.00 59.22 80 GLY A C 1
ATOM 593 O O . GLY A 1 80 ? 21.682 -46.640 -16.696 1.00 59.22 80 GLY A O 1
ATOM 594 N N . GLU A 1 81 ? 21.862 -48.686 -17.643 1.00 49.53 81 GLU A N 1
ATOM 595 C CA . GLU A 1 81 ? 23.001 -48.456 -18.532 1.00 49.53 81 GLU A CA 1
ATOM 596 C C . GLU A 1 81 ? 22.689 -47.357 -19.550 1.00 49.53 81 GLU A C 1
ATOM 598 O O . GLU A 1 81 ? 21.701 -47.472 -20.273 1.00 49.53 81 GLU A O 1
ATOM 603 N N . HIS A 1 82 ? 23.551 -46.339 -19.615 1.00 42.72 82 HIS A N 1
ATOM 604 C CA . HIS A 1 82 ? 23.921 -45.593 -20.821 1.00 42.72 82 HIS A CA 1
ATOM 605 C C . HIS A 1 82 ? 25.254 -44.871 -20.601 1.00 42.72 82 HIS A C 1
ATOM 607 O O . HIS A 1 82 ? 25.452 -44.315 -19.497 1.00 42.72 82 HIS A O 1
#

pLDDT: mean 72.92, std 20.67, range [40.22, 96.75]

Sequence (82 aa):
ILEDNRHLLEIMKDALMEYETIDSDQIDDIMQGKTPRPPMGWSDSDNGGSGATPVEDEVAKPRAETSPDGQSGPIGGPAGEH

Foldseek 3Di:
DCVVLVLLVVLVVVLCVVAVDDDPQQSVCSVVVHRGDHDPPDDCPVPPDDDDPPPDDPDDDDDDDDDDDDDDDDPDDDDDDD